Protein AF-A0A7V5HZV6-F1 (afdb_monomer_lite)

Structure (mmCIF, N/CA/C/O backbone):
data_AF-A0A7V5HZV6-F1
#
_entry.id   AF-A0A7V5HZV6-F1
#
loop_
_atom_site.group_PDB
_atom_site.id
_atom_site.type_symbol
_atom_site.label_atom_id
_atom_site.label_alt_id
_atom_site.label_comp_id
_atom_site.label_asym_id
_atom_site.label_entity_id
_atom_site.label_seq_id
_atom_site.pdbx_PDB_ins_code
_atom_site.Cartn_x
_atom_site.Cartn_y
_atom_site.Cartn_z
_atom_site.occupancy
_atom_site.B_iso_or_equiv
_atom_site.auth_seq_id
_atom_site.auth_comp_id
_atom_site.auth_asym_id
_atom_site.auth_atom_id
_atom_site.pdbx_PDB_model_num
ATOM 1 N N . MET A 1 1 ? -18.815 -1.895 -11.367 1.00 47.38 1 MET A N 1
ATOM 2 C CA . MET A 1 1 ? -17.804 -0.817 -11.219 1.00 47.38 1 MET A CA 1
ATOM 3 C C . MET A 1 1 ? -18.324 0.492 -11.811 1.00 47.38 1 MET A C 1
ATOM 5 O O . MET A 1 1 ? -18.307 0.650 -13.028 1.00 47.38 1 MET A O 1
ATOM 9 N N . LYS A 1 2 ? -18.803 1.438 -10.987 1.00 43.78 2 LYS A N 1
ATOM 10 C CA . LYS A 1 2 ? -19.059 2.812 -11.462 1.00 43.78 2 LYS A CA 1
ATOM 11 C C . LYS A 1 2 ? -17.731 3.390 -11.977 1.00 43.78 2 LYS A C 1
ATOM 13 O O . LYS A 1 2 ? -16.726 3.335 -11.272 1.00 43.78 2 LYS A O 1
ATOM 18 N N . LYS A 1 3 ? -17.725 3.907 -13.212 1.00 51.41 3 LYS A N 1
ATOM 19 C CA . LYS A 1 3 ? -16.552 4.413 -13.962 1.00 51.41 3 LYS A CA 1
ATOM 20 C C . LYS A 1 3 ? -15.695 5.455 -13.210 1.00 51.41 3 LYS A C 1
ATOM 22 O O . LYS A 1 3 ? -14.579 5.735 -13.627 1.00 51.41 3 LYS A O 1
ATOM 27 N N . THR A 1 4 ? -16.180 5.996 -12.096 1.00 52.75 4 THR A N 1
ATOM 28 C CA . THR A 1 4 ? -15.640 7.156 -11.379 1.00 52.75 4 THR A CA 1
ATOM 29 C C . THR A 1 4 ? -14.385 6.911 -10.534 1.00 52.75 4 THR A C 1
ATOM 31 O O . THR A 1 4 ? -13.719 7.881 -10.195 1.00 52.75 4 THR A O 1
ATOM 34 N N . LYS A 1 5 ? -14.012 5.662 -10.208 1.00 61.75 5 LYS A N 1
ATOM 35 C CA . LYS A 1 5 ? -12.849 5.379 -9.326 1.00 61.75 5 LYS A CA 1
ATOM 36 C C . LYS A 1 5 ? -11.606 4.833 -10.043 1.00 61.75 5 LYS A C 1
ATOM 38 O O . LYS A 1 5 ? -10.570 4.631 -9.415 1.00 61.75 5 LYS A O 1
ATOM 43 N N . LYS A 1 6 ? -11.686 4.601 -11.360 1.00 64.00 6 LYS A N 1
ATOM 44 C CA . LYS A 1 6 ? -10.612 3.952 -12.134 1.00 64.00 6 LYS A CA 1
ATOM 45 C C . LYS A 1 6 ? -9.327 4.793 -12.173 1.00 64.00 6 LYS A C 1
ATOM 47 O O . LYS A 1 6 ? -8.250 4.244 -11.987 1.00 64.00 6 LYS A O 1
ATOM 52 N N . TRP A 1 7 ? -9.457 6.117 -12.283 1.00 74.38 7 TRP A N 1
ATOM 53 C CA . TRP A 1 7 ? -8.330 7.061 -12.307 1.00 74.38 7 TRP A CA 1
ATOM 54 C C . TRP A 1 7 ? -7.481 7.036 -11.023 1.00 74.38 7 TRP A C 1
ATOM 56 O O . TRP A 1 7 ? -6.268 7.252 -11.055 1.00 74.38 7 TRP A O 1
ATOM 66 N N . VAL A 1 8 ? -8.091 6.727 -9.870 1.00 69.00 8 VAL A N 1
ATOM 67 C CA . VAL A 1 8 ? -7.367 6.639 -8.595 1.00 69.00 8 VAL A CA 1
ATOM 68 C C . VAL A 1 8 ? -6.373 5.489 -8.673 1.00 69.00 8 VAL A C 1
ATOM 70 O O . VAL A 1 8 ? -5.190 5.683 -8.412 1.00 69.00 8 VAL A O 1
ATOM 73 N N . VAL A 1 9 ? -6.803 4.321 -9.136 1.00 67.06 9 VAL A N 1
ATOM 74 C CA . VAL A 1 9 ? -5.937 3.146 -9.291 1.00 67.06 9 VAL A CA 1
ATOM 75 C C . VAL A 1 9 ? -5.176 3.122 -10.617 1.00 67.06 9 VAL A C 1
ATOM 77 O O . VAL A 1 9 ? -4.552 2.120 -10.917 1.00 67.06 9 VAL A O 1
ATOM 80 N N . GLU A 1 10 ? -5.177 4.181 -11.431 1.00 75.25 10 GLU A N 1
ATOM 81 C CA . GLU A 1 10 ? -4.340 4.246 -12.644 1.00 75.25 10 GLU A CA 1
ATOM 82 C C . GLU A 1 10 ? -2.878 4.585 -12.330 1.00 75.25 10 GLU A C 1
ATOM 84 O O . GLU A 1 10 ? -1.980 4.202 -13.079 1.00 75.25 10 GLU A O 1
ATOM 89 N N . ASN A 1 11 ? -2.620 5.219 -11.185 1.00 85.25 11 ASN A N 1
ATOM 90 C CA . ASN A 1 11 ? -1.270 5.512 -10.721 1.00 85.25 11 ASN A CA 1
ATOM 91 C C . ASN A 1 11 ? -0.556 4.248 -10.216 1.00 85.25 11 ASN A C 1
ATOM 93 O O . ASN A 1 11 ? -1.068 3.538 -9.350 1.00 85.25 11 ASN A O 1
ATOM 97 N N . ASN A 1 12 ? 0.662 4.019 -10.708 1.00 81.62 12 ASN A N 1
ATOM 98 C CA . ASN A 1 12 ? 1.443 2.815 -10.415 1.00 81.62 12 ASN A CA 1
ATOM 99 C C . ASN A 1 12 ? 1.727 2.609 -8.918 1.00 81.62 12 ASN A C 1
ATOM 101 O O . ASN A 1 12 ? 1.617 1.483 -8.445 1.00 81.62 12 ASN A O 1
ATOM 105 N N . TYR A 1 13 ? 2.005 3.670 -8.150 1.00 84.75 13 TYR A N 1
ATOM 106 C CA . TYR A 1 13 ? 2.215 3.549 -6.702 1.00 84.75 13 TYR A CA 1
ATOM 107 C C . TYR A 1 13 ? 0.945 3.095 -5.989 1.00 84.75 13 TYR A C 1
ATOM 109 O O . TYR A 1 13 ? 0.999 2.230 -5.125 1.00 84.75 13 TYR A O 1
ATOM 117 N N . ARG A 1 14 ? -0.217 3.633 -6.370 1.00 88.44 14 ARG A N 1
ATOM 118 C CA . ARG A 1 14 ? -1.489 3.234 -5.755 1.00 88.44 14 ARG A CA 1
ATOM 119 C C . ARG A 1 14 ? -1.898 1.816 -6.139 1.00 88.44 14 ARG A C 1
ATOM 121 O O . ARG A 1 14 ? -2.411 1.112 -5.281 1.00 88.44 14 ARG A O 1
ATOM 128 N N . LYS A 1 15 ? -1.605 1.362 -7.364 1.00 85.88 15 LYS A N 1
ATOM 129 C CA . LYS A 1 15 ? -1.759 -0.059 -7.735 1.00 85.88 15 LYS A CA 1
ATOM 130 C C . LYS A 1 15 ? -0.906 -0.963 -6.854 1.00 85.88 15 LYS A C 1
ATOM 132 O O . LYS A 1 15 ? -1.428 -1.931 -6.323 1.00 85.88 15 LYS A O 1
ATOM 137 N N . LEU A 1 16 ? 0.370 -0.620 -6.678 1.00 86.19 16 LEU A N 1
ATOM 138 C CA . LEU A 1 16 ? 1.291 -1.384 -5.837 1.00 86.19 16 LEU A CA 1
ATOM 139 C C . LEU A 1 16 ? 0.838 -1.405 -4.374 1.00 86.19 16 LEU A C 1
ATOM 141 O O . LEU A 1 16 ? 0.827 -2.465 -3.770 1.00 86.19 16 LEU A O 1
ATOM 145 N N . ILE A 1 17 ? 0.387 -0.274 -3.822 1.00 89.12 17 ILE A N 1
ATOM 146 C CA . ILE A 1 17 ? -0.173 -0.228 -2.461 1.00 89.12 17 ILE A CA 1
ATOM 147 C C . ILE A 1 17 ? -1.384 -1.161 -2.347 1.00 89.12 17 ILE A C 1
ATOM 149 O O . ILE A 1 17 ? -1.455 -1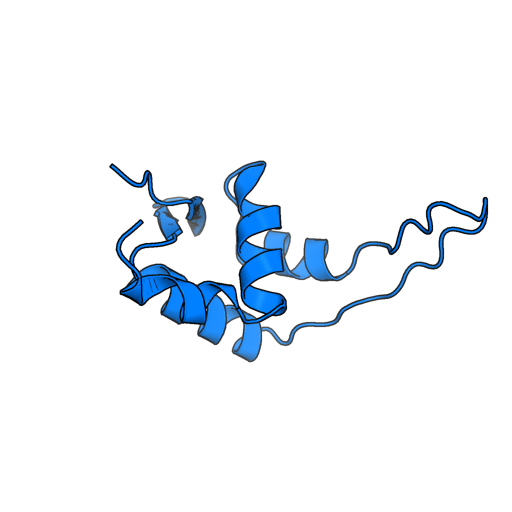.947 -1.412 1.00 89.12 17 ILE A O 1
ATOM 153 N N . MET A 1 18 ? -2.318 -1.111 -3.301 1.00 88.12 18 MET A N 1
ATOM 154 C CA . MET A 1 18 ? -3.480 -2.005 -3.294 1.00 88.12 18 MET A CA 1
ATOM 155 C C . MET A 1 18 ? -3.076 -3.484 -3.418 1.00 88.12 18 MET A C 1
ATOM 157 O O . MET A 1 18 ? -3.669 -4.319 -2.747 1.00 88.12 18 MET A O 1
ATOM 161 N N . ASP A 1 19 ? -2.063 -3.809 -4.227 1.00 86.56 19 ASP A N 1
ATOM 162 C CA . ASP A 1 19 ? -1.526 -5.172 -4.360 1.00 86.56 19 ASP A CA 1
ATOM 163 C C . ASP A 1 19 ? -0.882 -5.661 -3.052 1.00 86.56 19 ASP A C 1
ATOM 165 O O . ASP A 1 19 ? -1.203 -6.748 -2.573 1.00 86.56 19 ASP A O 1
ATOM 169 N N . ILE A 1 20 ? -0.065 -4.818 -2.410 1.00 87.88 20 ILE A N 1
ATOM 170 C CA . ILE A 1 20 ? 0.546 -5.092 -1.100 1.00 87.88 20 ILE A CA 1
ATOM 171 C C . ILE A 1 20 ? -0.537 -5.372 -0.048 1.00 87.88 20 ILE A C 1
ATOM 173 O O . ILE A 1 20 ? -0.427 -6.339 0.704 1.00 87.88 20 ILE A O 1
ATOM 177 N N . LEU A 1 21 ? -1.597 -4.559 -0.023 1.00 89.06 21 LEU A N 1
ATOM 178 C CA . LEU A 1 21 ? -2.701 -4.683 0.935 1.00 89.06 21 LEU A CA 1
ATOM 179 C C . LEU A 1 21 ? -3.674 -5.830 0.627 1.00 89.06 21 LEU A C 1
ATOM 181 O O . LEU A 1 21 ? -4.455 -6.216 1.496 1.00 89.06 21 LEU A O 1
ATOM 185 N N . SER A 1 22 ? -3.650 -6.379 -0.591 1.00 83.75 22 SER A N 1
ATOM 186 C CA . SER A 1 22 ? -4.527 -7.489 -0.991 1.00 83.75 22 SER A CA 1
ATOM 187 C C . SER A 1 22 ? -4.178 -8.808 -0.298 1.00 83.75 22 SER A C 1
ATOM 189 O O . SER A 1 22 ? -5.041 -9.670 -0.148 1.00 83.75 22 SER A O 1
ATOM 191 N N . LYS A 1 23 ? -2.924 -8.961 0.149 1.00 76.75 23 LYS A N 1
ATOM 192 C CA . LYS A 1 23 ? -2.439 -10.166 0.834 1.00 76.75 23 LYS A CA 1
ATOM 193 C C . LYS A 1 23 ? -2.855 -10.181 2.304 1.00 76.75 23 LYS A C 1
ATOM 195 O O . LYS A 1 23 ? -3.294 -11.206 2.815 1.00 76.75 23 LYS A O 1
ATOM 200 N N . ASN A 1 24 ? -2.686 -9.051 2.982 1.00 84.88 24 ASN A N 1
ATOM 201 C CA . ASN A 1 24 ? -2.995 -8.842 4.390 1.00 84.88 24 ASN A CA 1
ATOM 202 C C . ASN A 1 24 ? -2.957 -7.343 4.721 1.00 84.88 24 ASN A C 1
ATOM 204 O O . ASN A 1 24 ? -2.343 -6.551 4.005 1.00 84.88 24 ASN A O 1
ATOM 208 N N . GLY A 1 25 ? -3.596 -6.958 5.828 1.00 89.00 25 GLY A N 1
ATOM 209 C CA . GLY A 1 25 ? -3.489 -5.592 6.328 1.00 89.00 25 GLY A CA 1
ATOM 210 C C . GLY A 1 25 ? -2.064 -5.267 6.765 1.00 89.00 25 GLY A C 1
ATOM 211 O O . GLY A 1 25 ? -1.414 -6.094 7.408 1.00 89.00 25 GLY A O 1
ATOM 212 N N . LYS A 1 26 ? -1.588 -4.071 6.408 1.00 92.88 26 LYS A N 1
ATOM 213 C CA . LYS A 1 26 ? -0.200 -3.644 6.640 1.00 92.88 26 LYS A CA 1
ATOM 214 C C . LYS A 1 26 ? -0.102 -2.239 7.217 1.00 92.88 26 LYS A C 1
ATOM 216 O O . LYS A 1 26 ? -0.905 -1.371 6.878 1.00 92.88 26 LYS A O 1
ATOM 221 N N . THR A 1 27 ? 0.905 -1.993 8.044 1.00 93.81 27 THR A N 1
ATOM 222 C CA . THR A 1 27 ? 1.267 -0.656 8.529 1.00 93.81 27 THR A CA 1
ATOM 223 C C . THR A 1 27 ? 1.950 0.162 7.429 1.00 93.81 27 THR A C 1
ATOM 225 O O . THR A 1 27 ? 2.403 -0.367 6.413 1.00 93.81 27 THR A O 1
ATOM 228 N N . GLU A 1 28 ? 2.063 1.478 7.629 1.00 91.38 28 GLU A N 1
ATOM 229 C CA . GLU A 1 28 ? 2.799 2.355 6.704 1.00 91.38 28 GLU A CA 1
ATOM 230 C C . GLU A 1 28 ? 4.257 1.897 6.508 1.00 91.38 28 GLU A C 1
ATOM 232 O O . GLU A 1 28 ? 4.784 1.953 5.395 1.00 91.38 28 GLU A O 1
ATOM 237 N N . GLU A 1 29 ? 4.900 1.416 7.574 1.00 89.31 29 GLU A N 1
ATOM 238 C CA . GLU A 1 29 ? 6.275 0.927 7.525 1.00 89.31 29 GLU A CA 1
ATOM 239 C C . GLU A 1 29 ? 6.396 -0.368 6.721 1.00 89.31 29 GLU A C 1
ATOM 241 O O . GLU A 1 29 ? 7.221 -0.428 5.809 1.00 89.31 29 GLU A O 1
ATOM 246 N N . GLU A 1 30 ? 5.518 -1.343 6.967 1.00 89.75 30 GLU A N 1
ATOM 247 C CA . GLU A 1 30 ? 5.502 -2.609 6.225 1.00 89.75 30 GLU A CA 1
ATOM 248 C C . GLU A 1 30 ? 5.229 -2.378 4.724 1.00 89.75 30 GLU A C 1
ATOM 250 O O . GLU A 1 30 ? 5.842 -3.017 3.867 1.00 89.75 30 GLU A O 1
ATOM 255 N N . ILE A 1 31 ? 4.349 -1.427 4.374 1.00 89.38 31 ILE A N 1
ATOM 256 C CA . ILE A 1 31 ? 4.108 -1.044 2.972 1.00 89.38 31 ILE A CA 1
ATOM 257 C C . ILE A 1 31 ? 5.380 -0.444 2.366 1.00 89.38 31 ILE A C 1
ATOM 259 O O . ILE A 1 31 ? 5.785 -0.814 1.265 1.00 89.38 31 ILE A O 1
ATOM 263 N N . ARG A 1 32 ? 6.038 0.475 3.081 1.00 86.75 32 ARG A N 1
ATOM 264 C CA . ARG A 1 32 ? 7.280 1.117 2.627 1.00 86.75 32 ARG A CA 1
ATOM 265 C C . ARG A 1 32 ? 8.419 0.113 2.428 1.00 86.75 32 ARG A C 1
ATOM 267 O O . ARG A 1 32 ? 9.266 0.335 1.563 1.00 86.75 32 ARG A O 1
ATOM 274 N N . GLU A 1 33 ? 8.469 -0.949 3.223 1.00 84.50 33 GLU A N 1
ATOM 275 C CA . GLU A 1 33 ? 9.433 -2.038 3.065 1.00 84.50 33 GLU A CA 1
ATOM 276 C C . GLU A 1 33 ? 9.140 -2.905 1.842 1.00 84.50 33 GLU A C 1
ATOM 278 O O . GLU A 1 33 ? 10.063 -3.187 1.086 1.00 84.50 33 GLU A O 1
ATOM 283 N N . GLU A 1 34 ? 7.877 -3.237 1.571 1.00 81.00 34 GLU A N 1
ATOM 284 C CA . GLU A 1 34 ? 7.482 -4.006 0.378 1.00 81.00 34 GLU A CA 1
ATOM 285 C C . GLU A 1 34 ? 7.801 -3.272 -0.933 1.00 81.00 34 GLU A C 1
ATOM 287 O O . GLU A 1 34 ? 8.190 -3.898 -1.918 1.00 81.00 34 GLU A O 1
ATOM 292 N N . PHE A 1 35 ? 7.748 -1.935 -0.942 1.00 74.94 35 PHE A N 1
ATOM 293 C CA . PHE A 1 35 ? 8.225 -1.140 -2.083 1.00 74.94 35 PHE A CA 1
ATOM 294 C C . PHE A 1 35 ? 9.703 -1.399 -2.417 1.00 74.94 35 PHE A C 1
ATOM 296 O O . PHE A 1 35 ? 10.117 -1.242 -3.566 1.00 74.94 35 PHE A O 1
ATOM 303 N N . LYS A 1 36 ? 10.508 -1.837 -1.443 1.00 64.50 36 LYS A N 1
ATOM 304 C CA . LYS A 1 36 ? 11.934 -2.104 -1.645 1.00 64.50 36 LYS A CA 1
ATOM 305 C C . LYS A 1 36 ? 12.217 -3.443 -2.345 1.00 64.50 36 LYS A C 1
ATOM 307 O O . LYS A 1 36 ? 13.390 -3.700 -2.604 1.00 64.50 36 LYS A O 1
ATOM 312 N N . ILE A 1 37 ? 11.216 -4.274 -2.670 1.00 60.56 37 ILE A N 1
ATOM 313 C CA . ILE A 1 37 ? 11.442 -5.695 -2.990 1.00 60.56 37 ILE A CA 1
ATOM 314 C C . ILE A 1 37 ? 11.169 -6.047 -4.471 1.00 60.56 37 ILE A C 1
ATOM 316 O O . ILE A 1 37 ? 10.038 -6.149 -4.934 1.00 60.56 37 ILE A O 1
ATOM 320 N N . THR A 1 38 ? 12.288 -6.271 -5.167 1.00 51.28 38 THR A N 1
ATOM 321 C CA . THR A 1 38 ? 12.602 -7.314 -6.168 1.00 51.28 38 THR A CA 1
ATOM 322 C C . THR A 1 38 ? 11.745 -7.449 -7.436 1.00 51.28 38 THR A C 1
ATOM 324 O O . THR A 1 38 ? 10.680 -8.063 -7.453 1.00 51.28 38 THR A O 1
ATOM 327 N N . LEU A 1 39 ? 12.317 -7.027 -8.576 1.00 44.81 39 LEU A N 1
ATOM 328 C CA . LEU A 1 39 ? 11.865 -7.468 -9.896 1.00 44.81 39 LEU A CA 1
ATOM 329 C C . LEU A 1 39 ? 12.256 -8.943 -10.076 1.00 44.81 39 LEU A C 1
ATOM 331 O O . LEU A 1 39 ? 13.435 -9.288 -10.090 1.00 44.81 39 LEU A O 1
ATOM 335 N N . PHE A 1 40 ? 11.266 -9.819 -10.250 1.00 45.59 40 PHE A N 1
ATOM 336 C CA . PHE A 1 40 ? 11.479 -11.186 -10.731 1.00 45.59 40 PHE A CA 1
ATOM 337 C C . PHE A 1 40 ? 11.353 -11.201 -12.264 1.00 45.59 40 PHE A C 1
ATOM 339 O O . PHE A 1 40 ? 10.233 -11.291 -12.779 1.00 45.59 40 PHE A O 1
ATOM 346 N N . PRO A 1 41 ? 12.446 -11.092 -13.043 1.00 47.47 41 PRO A N 1
ATOM 347 C CA . PRO A 1 41 ? 12.357 -11.252 -14.485 1.00 47.47 41 PRO A CA 1
ATOM 348 C C . PRO A 1 41 ? 11.994 -12.702 -14.818 1.00 47.47 41 PRO A C 1
ATOM 350 O O . PRO A 1 41 ? 12.637 -13.645 -14.371 1.00 47.47 41 PRO A O 1
ATOM 353 N N . ARG A 1 42 ? 10.964 -12.885 -15.652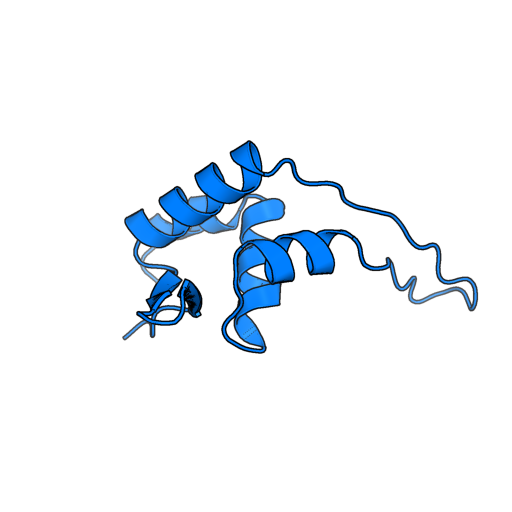 1.00 47.94 42 ARG A N 1
ATOM 354 C CA . ARG A 1 42 ? 10.467 -14.209 -16.078 1.00 47.94 42 ARG A CA 1
ATOM 355 C C . ARG A 1 42 ? 11.449 -15.017 -16.941 1.00 47.94 42 ARG A C 1
ATOM 357 O O . ARG A 1 42 ? 11.189 -16.183 -17.195 1.00 47.94 42 ARG A O 1
ATOM 364 N N . VAL A 1 43 ? 12.530 -14.403 -17.422 1.00 51.50 43 VAL A N 1
ATOM 365 C CA . VAL A 1 43 ? 13.398 -14.941 -18.491 1.00 51.50 43 VAL A CA 1
ATOM 366 C C . VAL A 1 43 ? 14.858 -15.113 -18.071 1.00 51.50 43 VAL A C 1
ATOM 368 O O . VAL A 1 43 ? 15.685 -15.506 -18.887 1.00 51.50 43 VAL A O 1
ATOM 371 N N . SER A 1 44 ? 15.193 -14.826 -16.812 1.00 53.16 44 SER A N 1
ATOM 372 C CA . SER A 1 44 ? 16.563 -14.928 -16.313 1.00 53.16 44 SER A CA 1
ATOM 373 C C . SER A 1 44 ? 16.589 -15.528 -14.911 1.00 53.16 44 SER A C 1
ATOM 375 O O . SER A 1 44 ? 15.756 -15.196 -14.071 1.00 53.16 44 SER A O 1
ATOM 377 N N . SER A 1 45 ? 17.569 -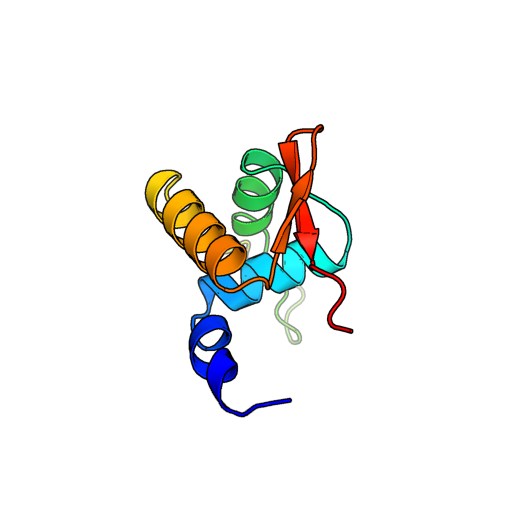16.392 -14.644 1.00 57.31 45 SER A N 1
ATOM 378 C CA . SER A 1 45 ? 17.916 -16.834 -13.287 1.00 57.31 45 SER A CA 1
ATOM 379 C C . SER A 1 45 ? 18.490 -15.692 -12.436 1.00 57.31 45 SER A C 1
ATOM 381 O O . SER A 1 45 ? 18.534 -15.796 -11.210 1.00 57.31 45 SER A O 1
ATOM 383 N N . TYR A 1 46 ? 18.893 -14.589 -13.074 1.00 56.00 46 TYR A N 1
ATOM 384 C CA . TYR A 1 46 ? 19.296 -13.355 -12.418 1.00 56.00 46 TYR A CA 1
ATOM 385 C C . TYR A 1 46 ? 18.056 -12.591 -11.945 1.00 56.00 46 TYR A C 1
ATOM 387 O O . TYR A 1 46 ? 17.244 -12.164 -12.762 1.00 56.00 46 TYR A O 1
ATOM 395 N N . LYS A 1 47 ? 17.919 -12.417 -10.626 1.00 56.47 47 LYS A N 1
ATOM 396 C CA . LYS A 1 47 ? 16.859 -11.630 -9.977 1.00 56.47 47 LYS A CA 1
ATOM 397 C C . LYS A 1 47 ? 17.411 -10.247 -9.605 1.00 56.47 47 LYS A C 1
ATOM 399 O O . LYS A 1 47 ? 17.873 -10.084 -8.478 1.00 56.47 47 LYS A O 1
ATOM 404 N N . PRO A 1 48 ? 17.442 -9.259 -10.517 1.00 57.66 48 PRO A N 1
ATOM 405 C CA . PRO A 1 48 ? 17.839 -7.912 -10.157 1.00 57.66 48 PRO A CA 1
ATOM 406 C C . PRO A 1 48 ? 16.861 -7.356 -9.120 1.00 57.66 48 PRO A C 1
ATOM 408 O O . PRO A 1 48 ? 15.679 -7.129 -9.389 1.00 57.66 48 PRO A O 1
ATOM 411 N N . GLU A 1 49 ? 17.366 -7.109 -7.919 1.00 53.94 49 GLU A N 1
ATOM 412 C CA . GLU A 1 49 ? 16.644 -6.351 -6.909 1.00 53.94 49 GLU A CA 1
ATOM 413 C C . GLU A 1 49 ? 16.640 -4.873 -7.315 1.00 53.94 49 GLU A C 1
ATOM 415 O O . GLU A 1 49 ? 17.567 -4.118 -7.036 1.00 53.94 49 GLU A O 1
ATOM 420 N N . THR A 1 50 ? 15.602 -4.437 -8.030 1.00 59.88 50 THR A N 1
ATOM 421 C CA . THR A 1 50 ? 15.334 -3.005 -8.182 1.00 59.88 50 THR A CA 1
ATOM 422 C C . THR A 1 50 ? 14.608 -2.505 -6.947 1.00 59.88 50 THR A C 1
ATOM 424 O O . THR A 1 50 ? 13.518 -2.964 -6.619 1.00 59.88 50 THR A O 1
ATOM 427 N N . ILE A 1 51 ? 15.207 -1.513 -6.295 1.00 61.53 51 ILE A N 1
ATOM 428 C CA . ILE A 1 51 ? 14.611 -0.832 -5.153 1.00 61.53 51 ILE A CA 1
ATOM 429 C C . ILE A 1 51 ? 13.726 0.298 -5.685 1.00 61.53 51 ILE A C 1
ATOM 431 O O . ILE A 1 51 ? 14.230 1.356 -6.072 1.00 61.53 51 ILE A O 1
ATOM 435 N N . LEU A 1 52 ? 12.405 0.113 -5.672 1.00 66.81 52 LEU A N 1
ATOM 436 C CA . LEU A 1 52 ? 11.479 1.233 -5.826 1.00 66.81 52 LEU A CA 1
ATOM 437 C C . LEU A 1 52 ? 11.400 1.967 -4.483 1.00 66.81 52 LEU A C 1
ATOM 439 O O . LEU A 1 52 ? 10.825 1.492 -3.512 1.00 66.81 52 LEU A O 1
ATOM 443 N N . ARG A 1 53 ? 12.018 3.145 -4.389 1.00 70.06 53 ARG A N 1
ATOM 444 C CA . ARG A 1 53 ? 11.952 3.957 -3.166 1.00 70.06 53 ARG A CA 1
ATOM 445 C C . ARG A 1 53 ? 10.759 4.899 -3.239 1.00 70.06 53 ARG A C 1
ATOM 447 O O . ARG A 1 53 ? 10.701 5.753 -4.118 1.00 70.06 53 ARG A O 1
ATOM 454 N N . ILE A 1 54 ? 9.848 4.791 -2.276 1.00 80.19 54 ILE A N 1
ATOM 455 C CA . ILE A 1 54 ? 8.815 5.798 -2.026 1.00 80.19 54 ILE A CA 1
ATOM 456 C C . ILE A 1 54 ? 9.191 6.608 -0.782 1.00 80.19 54 ILE A C 1
ATOM 458 O O . ILE A 1 54 ? 9.595 6.050 0.239 1.00 80.19 54 ILE A O 1
ATOM 462 N N . SER A 1 55 ? 9.090 7.936 -0.861 1.00 86.12 55 SER A N 1
ATOM 463 C CA . SER A 1 55 ? 9.276 8.782 0.321 1.00 86.12 55 SER A CA 1
ATOM 464 C C . SER A 1 55 ? 8.100 8.603 1.288 1.00 86.12 55 SER A C 1
ATOM 466 O O . SER A 1 55 ? 6.965 8.397 0.849 1.00 86.12 55 SER A O 1
ATOM 468 N N . SER A 1 56 ? 8.335 8.744 2.597 1.00 86.44 56 SER A N 1
ATOM 469 C CA . SER A 1 56 ? 7.260 8.651 3.599 1.00 86.44 56 SER A CA 1
ATOM 470 C C . SER A 1 56 ? 6.134 9.658 3.323 1.00 86.44 56 SER A C 1
ATOM 472 O O . SER A 1 56 ? 4.959 9.328 3.441 1.00 86.44 56 SER A O 1
ATOM 474 N N . GLN A 1 57 ? 6.469 10.875 2.876 1.00 88.94 57 GLN A N 1
ATOM 475 C CA . GLN A 1 57 ? 5.465 11.889 2.546 1.00 88.94 57 GLN A CA 1
ATOM 476 C C . GLN A 1 57 ? 4.607 11.480 1.341 1.00 88.94 57 GLN A C 1
ATOM 478 O O . GLN A 1 57 ? 3.386 11.647 1.355 1.00 88.94 57 GLN A O 1
ATOM 483 N N . THR A 1 58 ? 5.231 10.923 0.301 1.00 87.88 58 THR A N 1
ATOM 484 C CA . THR A 1 58 ? 4.522 10.436 -0.889 1.00 87.88 58 THR A CA 1
ATOM 485 C C . THR A 1 58 ? 3.598 9.272 -0.537 1.00 87.88 58 THR A C 1
ATOM 487 O O . THR A 1 58 ? 2.443 9.266 -0.966 1.00 87.88 58 THR A O 1
ATOM 490 N N . LEU A 1 59 ? 4.071 8.326 0.282 1.00 91.00 59 LEU A N 1
ATOM 491 C CA . LEU A 1 59 ? 3.268 7.195 0.743 1.00 91.00 59 LEU A CA 1
ATOM 492 C C . LEU A 1 59 ? 2.043 7.669 1.534 1.00 91.00 59 LEU A C 1
ATOM 494 O O . LEU A 1 59 ? 0.921 7.304 1.186 1.00 91.00 59 LEU A O 1
ATOM 498 N N . LYS A 1 60 ? 2.232 8.568 2.508 1.00 92.06 60 LYS A N 1
ATOM 499 C CA . LYS A 1 60 ? 1.130 9.175 3.274 1.00 92.06 60 LYS A CA 1
ATOM 500 C C . LYS A 1 60 ? 0.099 9.856 2.381 1.00 92.06 60 LYS A C 1
ATOM 502 O O . LYS A 1 60 ? -1.100 9.682 2.582 1.00 92.06 60 LYS A O 1
ATOM 507 N N . ASN A 1 61 ? 0.545 10.606 1.374 1.00 93.12 61 ASN A N 1
ATOM 508 C CA . ASN A 1 61 ? -0.362 11.272 0.438 1.00 93.12 61 ASN A CA 1
ATOM 509 C C . ASN A 1 61 ? -1.192 10.260 -0.366 1.00 93.12 61 ASN A C 1
ATOM 511 O O . ASN A 1 61 ? -2.384 10.476 -0.588 1.00 93.12 61 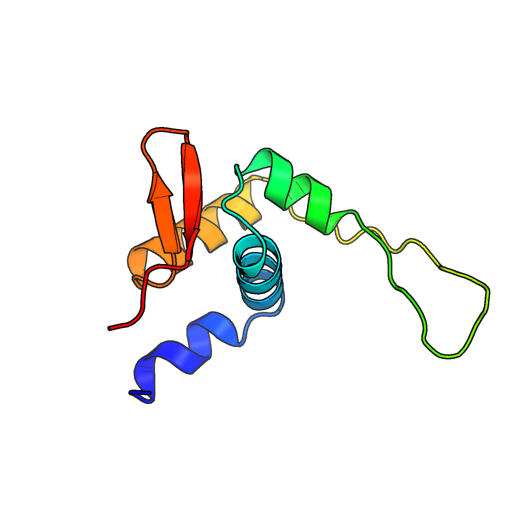ASN A O 1
ATOM 515 N N . HIS A 1 62 ? -0.584 9.152 -0.796 1.00 92.94 62 HIS A N 1
ATOM 516 C CA . HIS A 1 62 ? -1.300 8.091 -1.499 1.00 92.94 62 HIS A CA 1
ATOM 517 C C . HIS A 1 62 ? -2.275 7.337 -0.595 1.00 92.94 62 HIS A C 1
ATOM 519 O O . HIS A 1 62 ? -3.407 7.122 -1.021 1.00 92.94 62 HIS A O 1
ATOM 525 N N . LEU A 1 63 ? -1.882 7.003 0.636 1.00 93.00 63 LEU A N 1
ATOM 526 C CA . LEU A 1 63 ? -2.753 6.344 1.614 1.00 93.00 63 LEU A CA 1
ATOM 527 C C . LEU A 1 63 ? -3.965 7.215 1.957 1.00 93.00 63 LEU A C 1
ATOM 529 O O . LEU A 1 63 ? -5.092 6.749 1.832 1.00 93.00 63 LEU A O 1
ATOM 533 N N . ARG A 1 64 ? -3.756 8.505 2.252 1.00 93.31 64 ARG A N 1
ATOM 534 C CA . ARG A 1 64 ? -4.849 9.462 2.503 1.00 93.31 64 ARG A CA 1
ATOM 535 C C . ARG A 1 64 ? -5.817 9.567 1.333 1.00 93.31 64 ARG A C 1
ATOM 537 O O . ARG A 1 64 ? -7.021 9.655 1.539 1.00 93.31 64 ARG A O 1
ATOM 544 N N . LEU A 1 65 ? -5.303 9.583 0.102 1.00 91.75 65 LEU A N 1
ATOM 545 C CA . LEU A 1 65 ? -6.160 9.615 -1.077 1.00 91.75 65 LEU A CA 1
ATOM 546 C C . LEU A 1 65 ? -6.966 8.317 -1.195 1.00 91.75 65 LEU A C 1
ATOM 548 O O . LEU A 1 65 ? -8.170 8.374 -1.390 1.00 91.75 65 LEU A O 1
ATOM 552 N N . LEU A 1 66 ? -6.331 7.154 -1.052 1.00 90.88 66 LEU A N 1
ATOM 553 C CA . LEU A 1 66 ? -7.023 5.864 -1.121 1.00 90.88 66 LEU A CA 1
ATOM 554 C C . LEU A 1 66 ? -8.096 5.719 -0.030 1.00 90.88 66 LEU A C 1
ATOM 556 O O . LEU A 1 66 ? -9.181 5.213 -0.310 1.00 90.88 66 LEU A O 1
ATOM 560 N N . GLU A 1 67 ? -7.808 6.194 1.179 1.00 91.62 67 GLU A N 1
ATOM 561 C CA . GLU A 1 67 ? -8.740 6.212 2.307 1.00 91.62 67 GLU A CA 1
ATOM 562 C C . GLU A 1 67 ? -9.918 7.155 2.040 1.00 91.62 67 GLU A C 1
ATOM 564 O O . GLU A 1 67 ? -11.073 6.745 2.132 1.00 91.62 67 GLU A O 1
ATOM 569 N N . ARG A 1 68 ? -9.644 8.391 1.599 1.00 89.94 68 ARG A N 1
ATOM 570 C CA . ARG A 1 68 ? -10.678 9.376 1.240 1.00 89.94 68 ARG A CA 1
ATOM 571 C C . ARG A 1 68 ? -11.623 8.866 0.153 1.00 89.94 68 ARG A C 1
ATOM 573 O O . ARG A 1 68 ? -12.816 9.145 0.188 1.00 89.94 68 ARG A O 1
ATOM 580 N N . GLU A 1 69 ? -11.097 8.128 -0.821 1.00 88.62 69 GLU A N 1
ATOM 581 C CA . GLU A 1 69 ? -11.888 7.548 -1.913 1.00 88.62 69 GLU A CA 1
ATOM 582 C C . GLU A 1 69 ? -12.593 6.230 -1.509 1.00 88.62 69 GLU A C 1
ATOM 584 O O . GLU A 1 69 ? -13.301 5.616 -2.324 1.00 88.62 69 GLU A O 1
ATOM 589 N N . GLY A 1 70 ? -12.419 5.796 -0.255 1.00 89.44 70 GLY A N 1
ATOM 590 C CA . GLY A 1 70 ? -13.032 4.602 0.324 1.00 89.44 70 GLY A CA 1
ATOM 591 C C . GLY A 1 70 ? -12.527 3.301 -0.295 1.00 89.44 70 GLY A C 1
ATOM 592 O O . GLY A 1 70 ? -13.302 2.360 -0.442 1.00 89.44 70 GLY A O 1
ATOM 593 N N . LEU A 1 71 ? -11.273 3.270 -0.755 1.00 89.12 71 LEU A N 1
ATOM 594 C CA . LEU A 1 71 ? -10.633 2.068 -1.308 1.00 89.12 71 LEU A CA 1
ATOM 595 C C . LEU A 1 71 ? -9.886 1.274 -0.234 1.00 89.12 71 LEU A C 1
ATOM 597 O O . LEU A 1 71 ? -9.756 0.056 -0.348 1.00 89.12 71 LEU A O 1
ATOM 601 N N . ILE A 1 72 ? -9.413 1.961 0.805 1.00 92.69 72 ILE A N 1
ATOM 602 C CA . ILE A 1 72 ? -8.776 1.359 1.975 1.00 92.69 72 ILE A CA 1
ATOM 603 C C . ILE A 1 72 ? -9.368 1.952 3.254 1.00 92.69 72 ILE A C 1
ATOM 605 O O . ILE A 1 72 ? -9.966 3.026 3.220 1.00 92.69 72 ILE A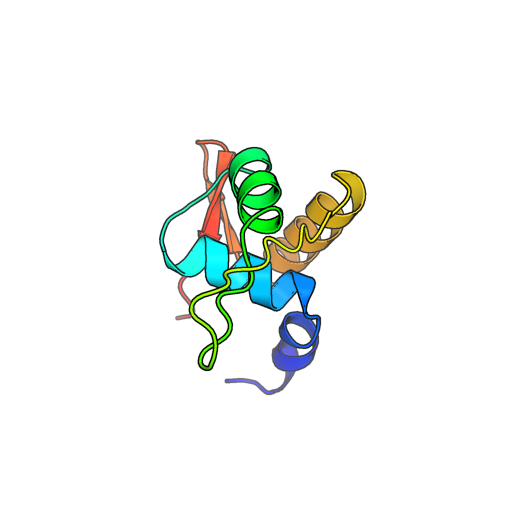 O 1
ATOM 609 N N . LYS A 1 73 ? -9.166 1.271 4.378 1.00 93.56 73 LYS A N 1
ATOM 610 C CA . LYS A 1 73 ? -9.506 1.743 5.727 1.00 93.56 73 LYS A CA 1
ATOM 611 C C . LYS A 1 73 ? -8.317 1.538 6.662 1.00 93.56 73 LYS A C 1
ATOM 613 O O . LYS A 1 73 ? -7.642 0.515 6.541 1.00 93.56 73 LYS A O 1
ATOM 618 N N . LYS A 1 74 ? -8.065 2.478 7.577 1.00 93.50 74 LYS A N 1
ATOM 619 C CA . LYS A 1 74 ? -7.106 2.290 8.675 1.00 93.50 74 LYS A CA 1
ATOM 620 C C . LYS A 1 74 ? -7.833 1.667 9.874 1.00 93.50 74 LYS A C 1
ATOM 622 O O . LYS A 1 74 ? -8.863 2.184 10.299 1.00 93.50 74 LYS A O 1
ATOM 627 N N . GLY A 1 75 ? -7.337 0.536 10.366 1.00 89.44 75 GLY A N 1
ATOM 628 C CA . GLY A 1 75 ? -7.808 -0.111 11.589 1.00 89.44 75 GLY A CA 1
ATOM 629 C C . GLY A 1 75 ? -7.243 0.547 12.849 1.00 89.44 75 GLY A C 1
ATOM 630 O O . GLY A 1 75 ? -6.332 1.375 12.787 1.00 89.44 75 GLY A O 1
ATOM 631 N N . GLU A 1 76 ? -7.782 0.159 14.006 1.00 87.31 76 GLU A N 1
ATOM 632 C CA . GLU A 1 76 ? -7.302 0.613 15.323 1.00 87.31 76 GLU A CA 1
ATOM 633 C C . GLU A 1 76 ? -5.869 0.143 15.627 1.00 87.31 76 GLU A C 1
ATOM 635 O O . GLU A 1 76 ? -5.154 0.770 16.400 1.00 87.31 76 GLU A O 1
ATOM 640 N N . ASP A 1 77 ? -5.422 -0.918 14.958 1.00 90.31 77 ASP A N 1
ATOM 641 C CA . ASP A 1 77 ? -4.076 -1.499 15.004 1.00 90.31 77 ASP A CA 1
ATOM 642 C C . ASP A 1 77 ? -3.056 -0.774 14.106 1.00 90.31 77 ASP A C 1
ATOM 644 O O . ASP A 1 77 ? -1.974 -1.285 13.825 1.00 90.31 77 ASP A O 1
ATOM 648 N N . GLU A 1 78 ? -3.424 0.401 13.603 1.00 90.62 78 GLU A N 1
ATOM 649 C CA . GLU A 1 78 ? -2.665 1.204 12.648 1.00 90.62 78 GLU A CA 1
ATOM 650 C C . GLU A 1 78 ? -2.415 0.575 11.273 1.00 90.62 78 GLU A C 1
ATOM 652 O O . GLU A 1 78 ? -1.672 1.138 10.455 1.00 90.62 78 GLU A O 1
ATOM 657 N N . ARG A 1 79 ? -3.064 -0.551 10.975 1.00 94.38 79 ARG A N 1
ATOM 658 C CA . ARG A 1 79 ? -2.929 -1.228 9.688 1.00 94.38 79 ARG A CA 1
ATOM 659 C C . ARG A 1 79 ? -3.955 -0.727 8.692 1.00 94.38 79 ARG A C 1
ATOM 661 O O . ARG A 1 79 ? -5.096 -0.422 9.028 1.00 94.38 79 ARG A O 1
ATOM 668 N N . TYR A 1 80 ? -3.548 -0.656 7.437 1.00 93.44 80 TYR A N 1
ATOM 669 C CA . TYR A 1 80 ? -4.429 -0.372 6.319 1.00 93.44 80 TYR A CA 1
ATOM 670 C C . TYR A 1 80 ? -4.964 -1.682 5.752 1.00 93.44 80 TYR 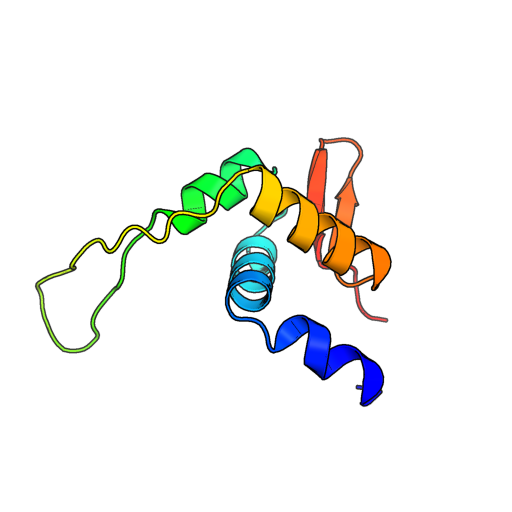A C 1
ATOM 672 O O . TYR A 1 80 ? -4.215 -2.641 5.590 1.00 93.44 80 TYR A O 1
ATOM 680 N N . TYR A 1 81 ? -6.249 -1.703 5.418 1.00 92.50 81 TYR A N 1
ATOM 681 C CA . TYR A 1 81 ? -6.957 -2.841 4.834 1.00 92.50 81 TYR A CA 1
ATOM 682 C C . TYR A 1 81 ? -7.689 -2.390 3.575 1.00 92.50 81 TYR A C 1
ATOM 684 O O . TYR A 1 81 ? -8.157 -1.252 3.523 1.00 92.50 81 TYR A O 1
ATOM 692 N N . ILE A 1 82 ? -7.854 -3.273 2.587 1.00 90.88 82 ILE A N 1
ATOM 693 C CA . ILE A 1 82 ? -8.785 -3.009 1.482 1.00 90.88 82 ILE A CA 1
ATOM 694 C C . ILE A 1 82 ? -10.196 -2.879 2.071 1.00 90.88 82 ILE A C 1
ATOM 696 O O . ILE A 1 82 ? -10.631 -3.713 2.866 1.00 90.88 82 ILE A O 1
ATOM 700 N N . ALA A 1 83 ? -10.897 -1.803 1.718 1.00 86.44 83 ALA A N 1
ATOM 701 C CA . ALA A 1 83 ? -12.295 -1.654 2.092 1.00 86.44 83 ALA A CA 1
ATOM 702 C C . ALA A 1 83 ? -13.118 -2.685 1.306 1.00 86.44 83 ALA A C 1
ATOM 704 O O . ALA A 1 83 ? -12.981 -2.767 0.085 1.00 86.44 83 ALA A O 1
ATOM 705 N N . GLU A 1 84 ? -13.952 -3.477 1.986 1.00 68.12 84 GLU A N 1
ATOM 706 C CA . GLU A 1 84 ? -14.883 -4.379 1.305 1.00 68.12 84 GLU A CA 1
ATOM 707 C C . GLU A 1 84 ? -15.786 -3.541 0.400 1.00 68.12 84 GLU A C 1
ATOM 709 O O . GLU A 1 84 ? -16.566 -2.702 0.856 1.00 68.12 84 GLU A O 1
ATOM 714 N N . ILE A 1 85 ? -15.615 -3.718 -0.908 1.00 56.66 85 ILE A N 1
ATOM 715 C CA . ILE A 1 85 ? -16.475 -3.093 -1.901 1.00 56.66 85 ILE A CA 1
ATOM 716 C C . ILE A 1 85 ? -17.746 -3.940 -1.926 1.00 56.66 85 ILE A C 1
ATOM 718 O O . ILE A 1 85 ? -17.779 -4.964 -2.605 1.00 56.66 85 ILE A O 1
ATOM 722 N N . GLY A 1 86 ? -18.745 -3.536 -1.141 1.00 41.38 86 GLY A N 1
ATOM 723 C CA . GLY A 1 86 ? -20.125 -3.994 -1.322 1.00 41.38 86 GLY A CA 1
ATOM 724 C C . GLY A 1 86 ? -20.659 -3.656 -2.710 1.00 41.38 86 GLY A C 1
ATOM 725 O O . GLY A 1 86 ? -20.289 -2.584 -3.253 1.00 41.38 86 GLY A O 1
#

InterPro domains:
  IPR036388 Winged helix-like DNA-binding domain superfamily [G3DSA:1.10.10.10] (2-86)
  IPR036390 Winged helix DNA-binding domain superfamily [SSF46785] (11-81)

Sequence (86 aa):
MKKTKKWVVENNYRKLIMDILSKNGKTEEEIREEFKITLFPRVSSYKPETILRISSQTLKNHLRLLEREGLIKKGEDERYYIAEIG

pLDDT: mean 77.35, std 16.27, range [41.38, 94.38]

Foldseek 3Di:
DPPPCVVLCVDPLLVLLLVQQVVHWAALVRSQVSQQAWDDDPPDPDTDRDRRHDDSVRSVVSLVVCVVVQQWDQDPVRTIHGRPDD

Organism: Aerophobetes bacterium (NCBI:txid2030807)

Secondary structure (DSSP, 8-state):
--GGGTTGGGSHHHHHHHHHHHHS-B-HHHHHHHTT-----TT-S----------HHHHHHHHHHHHHTTSEEE-TTS-EEE----

Radius of gyration: 14.06 Å; chains: 1; bounding box: 39×29×34 Å